Protein AF-A0A1C3W3A7-F1 (afdb_monomer_lite)

Organism: NCBI:txid108015

Structure (mmCIF, N/CA/C/O backbone):
data_AF-A0A1C3W3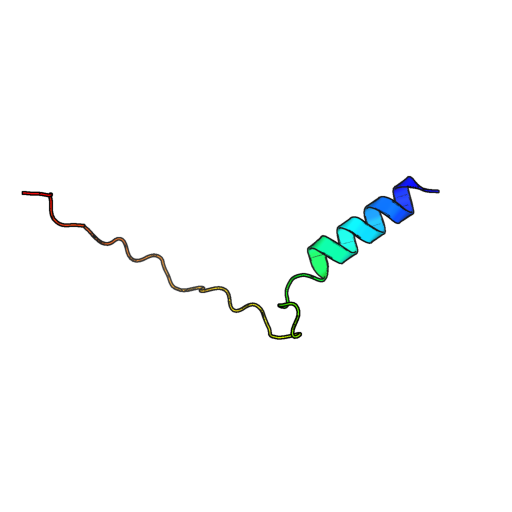A7-F1
#
_entry.id   AF-A0A1C3W3A7-F1
#
loop_
_atom_site.group_PDB
_atom_site.id
_atom_site.type_symbol
_atom_site.label_atom_id
_atom_site.label_alt_id
_atom_site.label_comp_id
_atom_site.label_asym_id
_atom_site.label_entity_id
_atom_site.label_seq_id
_atom_site.pdbx_PDB_ins_code
_atom_site.Cartn_x
_atom_site.Cartn_y
_atom_site.Cartn_z
_atom_site.occupancy
_atom_site.B_iso_or_equiv
_atom_site.auth_seq_id
_atom_site.auth_comp_id
_atom_site.auth_asym_id
_atom_site.auth_atom_id
_atom_site.pdbx_PDB_model_num
ATOM 1 N N . MET A 1 1 ? 15.082 4.328 -27.489 1.0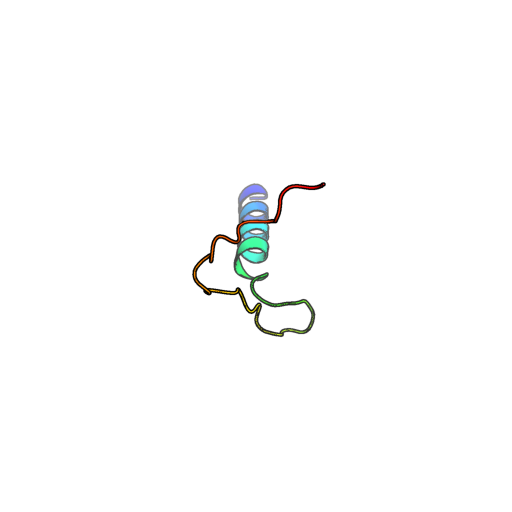0 60.16 1 MET A N 1
ATOM 2 C CA . MET A 1 1 ? 13.949 4.037 -26.580 1.00 60.16 1 MET A CA 1
ATOM 3 C C . MET A 1 1 ? 14.446 3.878 -25.142 1.00 60.16 1 MET A C 1
ATOM 5 O O . MET A 1 1 ? 14.492 2.777 -24.606 1.00 60.16 1 MET A O 1
ATOM 9 N N . LEU A 1 2 ? 14.900 4.981 -24.537 1.00 80.19 2 LEU A N 1
ATOM 10 C CA . LEU A 1 2 ? 15.417 5.001 -23.159 1.00 80.19 2 LEU A CA 1
ATOM 11 C C . LEU A 1 2 ? 14.326 5.421 -22.164 1.00 80.19 2 LEU A C 1
ATOM 13 O O . LEU A 1 2 ? 14.180 4.803 -21.115 1.00 80.19 2 LEU A O 1
ATOM 17 N N . ALA A 1 3 ? 13.511 6.408 -22.546 1.00 83.06 3 ALA A N 1
ATOM 18 C CA . ALA A 1 3 ? 12.380 6.883 -21.755 1.00 83.06 3 ALA A CA 1
ATOM 19 C C . ALA A 1 3 ? 11.366 5.766 -21.457 1.00 83.06 3 ALA A C 1
ATOM 21 O O . ALA A 1 3 ? 10.991 5.574 -20.308 1.00 83.06 3 ALA A O 1
ATOM 22 N N . GLU A 1 4 ? 10.991 4.967 -22.459 1.00 85.06 4 GLU A N 1
ATOM 23 C CA . GLU A 1 4 ? 10.065 3.834 -22.287 1.00 85.06 4 GLU A CA 1
ATOM 24 C C . GLU A 1 4 ? 10.560 2.822 -21.243 1.00 85.06 4 GLU A C 1
ATOM 26 O O . GLU A 1 4 ? 9.799 2.396 -20.378 1.00 85.06 4 GLU A O 1
ATOM 31 N N . LYS A 1 5 ? 11.857 2.485 -21.260 1.00 82.75 5 LYS A N 1
ATOM 32 C CA . LYS A 1 5 ? 12.461 1.585 -20.265 1.00 82.75 5 LYS A CA 1
ATOM 33 C C . LYS A 1 5 ? 12.493 2.215 -18.870 1.00 82.75 5 LYS A C 1
ATOM 35 O O . LYS A 1 5 ? 12.266 1.513 -17.891 1.00 82.75 5 LYS A O 1
ATOM 40 N N . PHE A 1 6 ? 12.740 3.522 -18.775 1.00 85.81 6 PHE A N 1
ATOM 41 C CA . PHE A 1 6 ? 12.726 4.249 -17.504 1.00 85.81 6 PHE A CA 1
ATOM 42 C C . PHE A 1 6 ? 11.330 4.253 -16.867 1.00 85.81 6 PHE A C 1
ATOM 44 O O . PHE A 1 6 ? 11.191 3.914 -15.693 1.00 85.81 6 PHE A O 1
ATOM 51 N N . PHE A 1 7 ? 10.284 4.538 -17.649 1.00 90.69 7 PHE A N 1
ATOM 52 C CA . PHE A 1 7 ? 8.901 4.488 -17.167 1.00 90.69 7 PHE A CA 1
ATOM 53 C C . PHE A 1 7 ? 8.462 3.071 -16.778 1.00 90.69 7 PHE A C 1
ATOM 55 O O . PHE A 1 7 ? 7.805 2.913 -15.753 1.00 90.69 7 PHE A O 1
ATOM 62 N N . LEU A 1 8 ? 8.889 2.040 -17.514 1.00 88.00 8 LEU A N 1
ATOM 63 C CA . LEU A 1 8 ? 8.643 0.637 -17.150 1.00 88.00 8 LEU A CA 1
ATOM 64 C C . LEU A 1 8 ? 9.285 0.251 -15.808 1.00 88.00 8 LEU A C 1
ATOM 66 O O . LEU A 1 8 ? 8.668 -0.441 -14.998 1.00 88.00 8 LEU A O 1
ATOM 70 N N . VAL A 1 9 ? 10.511 0.711 -15.540 1.00 86.88 9 VAL A N 1
ATOM 71 C CA . VAL A 1 9 ? 11.184 0.476 -14.251 1.00 86.88 9 VAL A CA 1
ATOM 72 C C . VAL A 1 9 ? 10.457 1.196 -13.115 1.00 86.88 9 VAL A C 1
ATOM 74 O O . VAL A 1 9 ? 10.224 0.594 -12.067 1.00 86.88 9 VAL A O 1
ATOM 77 N N . LEU A 1 10 ? 10.049 2.452 -13.321 1.00 86.56 10 LEU A N 1
ATOM 78 C CA . LEU A 1 10 ? 9.264 3.196 -12.332 1.00 86.56 10 LEU A CA 1
ATOM 79 C C . LEU A 1 10 ? 7.929 2.512 -12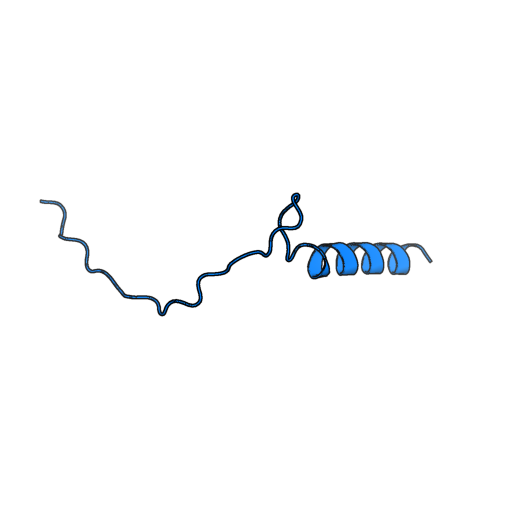.035 1.00 86.56 10 LEU A C 1
ATOM 81 O O . LEU A 1 10 ? 7.559 2.364 -10.872 1.00 86.56 10 LEU A O 1
ATOM 85 N N . GLU A 1 11 ? 7.224 2.054 -13.067 1.00 83.38 11 GLU A N 1
ATOM 86 C CA . GLU A 1 11 ? 5.965 1.339 -12.903 1.00 83.38 11 GLU A CA 1
ATOM 87 C C . GLU A 1 11 ? 6.153 0.035 -12.113 1.00 83.38 11 GLU A C 1
ATOM 89 O O . GLU A 1 11 ? 5.383 -0.244 -11.191 1.00 83.38 11 GLU A O 1
ATOM 94 N N . SER A 1 12 ? 7.209 -0.722 -12.414 1.00 81.56 12 SER A N 1
ATOM 95 C CA . SER A 1 12 ? 7.566 -1.944 -11.688 1.00 81.56 12 SER A CA 1
ATOM 96 C C . SER A 1 12 ? 7.879 -1.674 -10.212 1.00 81.56 12 SER A C 1
ATOM 98 O O . SER A 1 12 ? 7.379 -2.381 -9.339 1.00 81.56 12 SER A O 1
ATOM 100 N N . LEU A 1 13 ? 8.620 -0.606 -9.899 1.00 78.94 13 LEU A N 1
ATOM 101 C CA . LEU A 1 13 ? 8.930 -0.212 -8.518 1.00 78.94 13 LEU A CA 1
ATOM 102 C C . LEU A 1 13 ? 7.679 0.225 -7.742 1.00 78.94 13 LEU A C 1
ATOM 104 O O . LEU A 1 13 ? 7.479 -0.189 -6.600 1.00 78.94 13 LEU A O 1
ATOM 108 N N . ILE A 1 14 ? 6.814 1.032 -8.364 1.00 81.25 14 ILE A N 1
ATOM 109 C CA . ILE A 1 14 ? 5.579 1.532 -7.741 1.00 81.25 14 ILE A CA 1
ATOM 110 C C . ILE A 1 14 ? 4.583 0.389 -7.496 1.00 81.25 14 ILE A C 1
ATOM 112 O O . ILE A 1 14 ? 3.903 0.370 -6.467 1.00 81.25 14 ILE A O 1
ATOM 116 N N . ARG A 1 15 ? 4.479 -0.571 -8.424 1.00 73.25 15 ARG A N 1
ATOM 117 C CA . ARG A 1 15 ? 3.522 -1.687 -8.333 1.00 73.25 15 ARG A CA 1
ATOM 118 C C . ARG A 1 15 ? 4.056 -2.875 -7.530 1.00 73.25 15 ARG A C 1
ATOM 120 O O . ARG A 1 15 ? 3.272 -3.51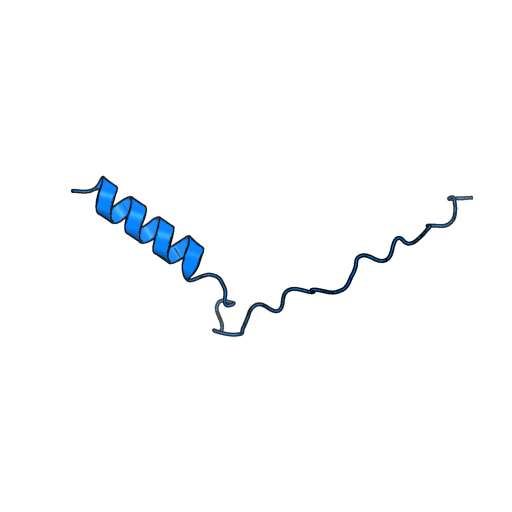3 -6.831 1.00 73.25 15 ARG A O 1
ATOM 127 N N . GLY A 1 16 ? 5.354 -3.156 -7.614 1.00 67.94 16 GLY A N 1
ATOM 128 C CA . GLY A 1 16 ? 6.006 -4.304 -6.979 1.00 67.94 16 GLY A CA 1
ATOM 129 C C . GLY A 1 16 ? 6.246 -4.136 -5.479 1.00 67.94 16 GLY A C 1
ATOM 130 O O . GLY A 1 16 ? 6.213 -5.115 -4.744 1.00 67.94 16 GLY A O 1
ATOM 131 N N . ASN A 1 17 ? 6.400 -2.904 -4.984 1.00 62.78 17 ASN A N 1
ATOM 132 C CA . ASN A 1 17 ? 6.724 -2.621 -3.577 1.00 62.78 17 ASN A CA 1
ATOM 133 C C . ASN A 1 17 ? 5.502 -2.639 -2.627 1.00 62.78 17 ASN A C 1
ATOM 135 O O . ASN A 1 17 ? 5.395 -1.851 -1.685 1.00 62.78 17 ASN A O 1
ATOM 139 N N . ARG A 1 18 ? 4.528 -3.517 -2.890 1.00 64.75 18 ARG A N 1
ATOM 140 C CA . ARG A 1 18 ? 3.388 -3.762 -1.984 1.00 64.75 18 ARG A CA 1
ATOM 141 C C . ARG A 1 18 ? 3.690 -4.829 -0.924 1.00 64.75 18 ARG A C 1
ATOM 143 O O . ARG A 1 18 ? 2.834 -5.123 -0.094 1.00 64.75 18 ARG A O 1
ATOM 150 N N . THR A 1 19 ? 4.901 -5.367 -0.935 1.00 65.19 19 THR A N 1
ATOM 151 C CA . THR A 1 19 ? 5.429 -6.387 -0.024 1.00 65.19 19 THR A CA 1
ATOM 152 C C . THR A 1 19 ? 6.734 -5.888 0.583 1.00 65.19 19 THR A C 1
ATOM 154 O O . THR A 1 19 ? 7.485 -5.166 -0.070 1.00 65.19 19 THR A O 1
ATOM 157 N N . TYR A 1 20 ? 6.992 -6.242 1.837 1.00 68.88 20 TYR A N 1
ATOM 158 C CA . TYR A 1 20 ? 8.257 -5.941 2.504 1.00 68.88 20 TYR A CA 1
ATOM 159 C C . TYR A 1 20 ? 9.428 -6.693 1.824 1.00 68.88 20 TYR A C 1
ATOM 161 O O . TYR A 1 20 ? 9.190 -7.627 1.055 1.00 68.88 20 TYR A O 1
ATOM 169 N N . PRO A 1 21 ? 10.700 -6.313 2.074 1.00 71.50 21 PRO A N 1
ATOM 170 C CA . PRO A 1 21 ? 11.876 -6.949 1.455 1.00 71.50 21 PRO A CA 1
ATOM 171 C C . PRO A 1 21 ? 12.014 -8.456 1.728 1.00 71.50 21 PRO A C 1
ATOM 173 O O . PRO A 1 21 ? 12.738 -9.147 1.019 1.00 71.50 21 PRO A O 1
ATOM 176 N N . ASP A 1 22 ? 11.326 -8.956 2.753 1.00 76.62 22 ASP A N 1
ATOM 177 C CA . ASP A 1 22 ? 11.223 -10.368 3.131 1.00 76.62 22 ASP A CA 1
ATOM 178 C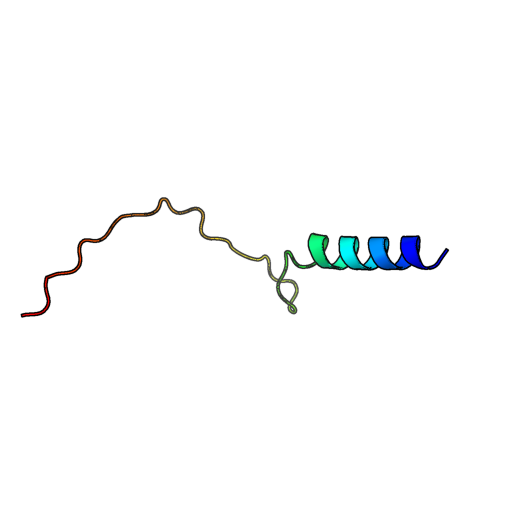 C . ASP A 1 22 ? 10.087 -11.115 2.397 1.00 76.62 22 ASP A C 1
ATOM 180 O O . ASP A 1 22 ? 9.850 -12.294 2.652 1.00 76.62 22 ASP A O 1
ATOM 184 N N . GLY A 1 23 ? 9.372 -10.441 1.490 1.00 72.56 23 GLY A N 1
ATOM 185 C CA . GLY A 1 23 ? 8.219 -10.981 0.772 1.00 72.56 23 GLY A CA 1
ATOM 186 C C . GLY A 1 23 ? 6.929 -11.012 1.594 1.00 72.56 23 GLY A C 1
ATOM 187 O O . GLY A 1 23 ? 5.901 -11.466 1.087 1.00 72.56 23 GLY A O 1
ATOM 188 N N . SER A 1 24 ? 6.939 -10.520 2.836 1.00 73.38 24 SER A N 1
ATOM 189 C CA . SER A 1 24 ? 5.735 -10.487 3.661 1.00 73.38 24 SER A CA 1
ATOM 190 C C . SER A 1 24 ? 4.735 -9.442 3.138 1.00 73.38 24 SER A C 1
ATOM 192 O O . SER A 1 24 ? 5.122 -8.377 2.630 1.00 73.38 24 SER A O 1
ATOM 194 N N . PRO A 1 25 ? 3.422 -9.731 3.210 1.00 75.81 25 PRO A N 1
ATOM 195 C CA . PRO A 1 25 ? 2.401 -8.799 2.762 1.00 75.81 25 PRO A CA 1
ATOM 196 C C . PRO A 1 25 ? 2.428 -7.533 3.617 1.00 75.81 25 PRO A C 1
ATOM 198 O O . PRO A 1 25 ? 2.470 -7.590 4.848 1.00 75.81 25 PRO A O 1
ATOM 201 N N . ARG A 1 26 ? 2.344 -6.366 2.972 1.00 72.94 26 ARG A N 1
ATOM 202 C CA . ARG A 1 26 ? 2.199 -5.106 3.697 1.00 72.94 26 ARG A CA 1
ATOM 203 C C . ARG A 1 26 ? 0.791 -5.000 4.278 1.00 72.94 26 ARG A C 1
ATOM 205 O O . ARG A 1 26 ? -0.158 -4.688 3.561 1.00 72.94 26 ARG A O 1
ATOM 212 N N . VAL A 1 27 ? 0.654 -5.232 5.583 1.00 75.62 27 VAL A N 1
ATOM 213 C CA . VAL A 1 27 ? -0.620 -5.061 6.294 1.00 75.62 27 VAL A CA 1
ATOM 214 C C . VAL A 1 27 ? -0.859 -3.570 6.530 1.00 75.62 27 VAL A C 1
ATOM 216 O O . VAL A 1 27 ? -0.156 -2.924 7.303 1.00 75.62 27 VAL A O 1
ATOM 219 N N . ILE A 1 28 ? -1.848 -3.008 5.837 1.00 78.06 28 ILE A N 1
ATOM 220 C CA . ILE A 1 28 ? -2.312 -1.635 6.053 1.00 78.06 28 ILE A CA 1
ATOM 221 C C . ILE A 1 28 ? -3.510 -1.702 6.997 1.00 78.06 28 ILE A C 1
ATOM 223 O O . ILE A 1 28 ? -4.465 -2.429 6.727 1.00 78.06 28 ILE A O 1
ATOM 227 N N . SER A 1 29 ? -3.472 -0.946 8.096 1.00 77.56 29 SER A N 1
ATOM 228 C CA . SER A 1 29 ? -4.630 -0.830 8.983 1.00 77.56 29 SER A CA 1
ATOM 229 C C . SER A 1 29 ? -5.780 -0.154 8.237 1.00 77.56 29 SER A C 1
ATOM 231 O O . SER A 1 29 ? -5.682 1.014 7.864 1.00 77.56 29 SER A O 1
ATOM 233 N N . THR A 1 30 ? -6.871 -0.888 8.025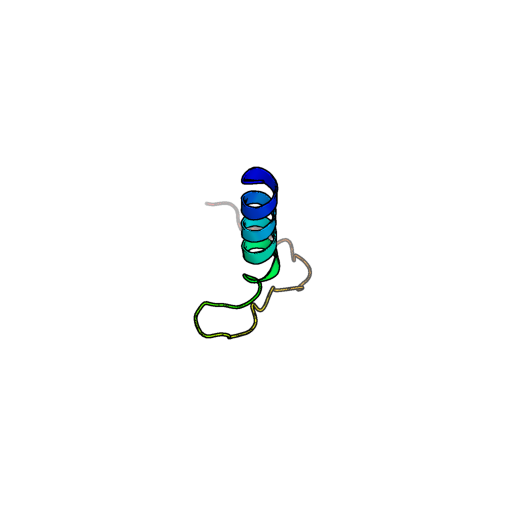 1.00 83.81 30 THR A N 1
ATOM 234 C CA . THR A 1 30 ? -8.144 -0.356 7.514 1.00 83.81 30 THR A CA 1
ATOM 235 C C . THR A 1 30 ? -9.086 0.042 8.650 1.00 83.81 30 THR A C 1
ATOM 237 O O . THR A 1 30 ? -10.278 0.240 8.419 1.00 83.81 30 THR A O 1
ATOM 240 N N . SER A 1 31 ? -8.582 0.103 9.889 1.00 85.62 31 SER A N 1
ATOM 241 C CA . SER A 1 31 ? -9.385 0.493 11.043 1.00 85.62 31 SER A CA 1
ATOM 242 C C . SER A 1 31 ? -9.953 1.897 10.830 1.00 85.62 31 SER A C 1
ATOM 244 O O . SER A 1 31 ? -9.207 2.793 10.421 1.00 85.62 31 SER A O 1
ATOM 246 N N . PRO A 1 32 ? -11.235 2.129 11.159 1.00 85.94 32 PRO A N 1
ATOM 247 C CA . PRO A 1 32 ? -11.776 3.476 11.174 1.00 85.94 32 PRO A CA 1
ATOM 248 C C . PRO A 1 32 ? -10.971 4.343 12.147 1.00 85.94 32 PRO A C 1
ATOM 250 O O . PRO A 1 32 ? -10.560 3.890 13.220 1.00 85.94 32 PRO A O 1
ATOM 253 N N . HIS A 1 33 ? -10.724 5.590 11.752 1.00 84.38 33 HIS A N 1
ATOM 254 C CA . HIS A 1 33 ? -10.064 6.560 12.612 1.00 84.38 33 HIS A CA 1
ATOM 255 C C . HIS A 1 33 ? -10.973 6.879 13.804 1.00 84.38 33 HIS A C 1
ATOM 257 O O . HIS A 1 33 ? -12.075 7.396 13.620 1.00 84.38 33 HIS A O 1
ATOM 263 N N . VAL A 1 34 ? -10.512 6.578 15.019 1.00 85.88 34 VAL A N 1
ATOM 264 C CA . VAL A 1 34 ? -11.217 6.937 16.253 1.00 85.88 34 VAL A CA 1
ATOM 265 C C . VAL A 1 34 ? -10.588 8.220 16.800 1.00 85.88 34 VAL A C 1
ATOM 267 O O . VAL A 1 34 ? -9.437 8.181 17.241 1.00 85.88 34 VAL A O 1
ATOM 270 N N . PRO A 1 35 ? -11.294 9.363 16.774 1.00 84.88 35 PRO A N 1
ATOM 271 C CA . PRO A 1 35 ? -10.764 10.602 17.320 1.00 84.88 35 PRO A CA 1
ATOM 272 C C . PRO A 1 35 ? -10.649 10.486 18.844 1.00 84.88 35 PRO A C 1
ATOM 274 O O . PRO A 1 35 ? -11.646 10.300 19.543 1.00 84.88 35 PRO A O 1
ATOM 277 N N . VAL A 1 36 ? -9.432 10.618 19.370 1.00 86.56 36 VAL A N 1
ATOM 278 C CA . VAL A 1 36 ? -9.173 10.643 20.815 1.00 86.56 36 VAL A CA 1
ATOM 279 C C . VAL A 1 36 ? -9.017 12.093 21.262 1.00 86.56 36 VAL A C 1
ATOM 281 O O . VAL A 1 36 ? -8.211 12.838 20.709 1.00 86.56 36 VAL A O 1
ATOM 284 N N . ARG A 1 37 ? -9.783 12.507 22.279 1.00 88.38 37 ARG A N 1
ATOM 285 C CA . ARG A 1 37 ? -9.567 13.795 22.952 1.00 88.38 37 ARG A CA 1
ATOM 286 C C . ARG A 1 37 ? -8.469 13.621 23.993 1.00 88.38 37 ARG A C 1
ATOM 288 O O . ARG A 1 37 ? -8.661 12.900 24.968 1.00 88.38 37 ARG A O 1
ATOM 295 N N . LEU A 1 38 ? -7.330 14.270 23.776 1.00 85.56 38 LEU A N 1
ATOM 296 C CA . LEU A 1 38 ? -6.267 14.327 24.775 1.00 85.56 38 LEU A CA 1
ATOM 297 C C . LEU A 1 38 ? -6.682 15.282 25.908 1.00 85.56 38 LEU A C 1
ATOM 299 O O . LEU A 1 38 ? -7.305 16.312 25.630 1.00 85.56 38 LEU A O 1
ATOM 303 N N . PRO A 1 39 ? -6.375 14.961 27.177 1.00 86.38 39 PRO A N 1
ATOM 304 C CA . PRO A 1 39 ? -6.593 15.894 28.273 1.00 86.38 39 PRO A CA 1
ATOM 305 C C . PRO A 1 39 ? -5.740 17.150 28.058 1.00 86.38 39 PRO A C 1
ATOM 307 O O . PRO A 1 39 ? -4.607 17.060 27.582 1.00 86.38 39 PRO A O 1
ATOM 310 N N . SER A 1 40 ? -6.281 18.322 28.408 1.00 84.06 40 SER A N 1
ATOM 311 C CA . SER A 1 40 ? -5.489 19.555 28.430 1.00 84.06 40 SER A CA 1
ATOM 312 C C . SER A 1 40 ? -4.295 19.349 29.355 1.00 84.06 40 SER A C 1
ATOM 314 O O . SER A 1 40 ? -4.471 18.869 30.478 1.00 84.06 40 SER A O 1
ATOM 316 N N . ALA A 1 41 ? -3.097 19.711 28.893 1.00 78.00 41 ALA A N 1
ATOM 317 C CA . ALA A 1 41 ? -1.954 19.839 29.785 1.00 78.00 41 ALA A CA 1
ATOM 318 C C . ALA A 1 41 ? -2.345 20.800 30.923 1.00 78.00 41 ALA A C 1
ATOM 320 O O . ALA A 1 41 ? -2.982 21.828 30.666 1.00 78.00 41 ALA A O 1
ATOM 321 N N . LYS A 1 42 ? -2.068 20.385 32.160 1.00 64.69 42 LYS A N 1
ATOM 322 C CA . LYS A 1 42 ? -2.353 21.148 33.376 1.00 64.69 42 LYS A CA 1
ATOM 323 C C . LYS A 1 42 ? -1.286 22.210 33.601 1.00 64.69 42 LYS A C 1
ATOM 325 O O . LYS A 1 42 ? -0.112 21.908 33.295 1.00 64.69 42 LYS A O 1
#

Sequence (42 aa):
MLAEKFFLVLESLIRGNRTYPDGSPRVISTSPHVPVRLPSAK

Foldseek 3Di:
DVVVVVVVVVVCCVVVPCADPVRHGDDDDPDPDDDDDDDPDD

Secondary structure (DSSP, 8-state):
--HHHHHHHHHHHHHHTTB-TTS-B-----PPP----PPPP-

Radius of gyration: 19.78 Å; chains: 1; bounding box: 27×32×60 Å

pLDDT: mean 78.93, std 7.94, range [60.16, 90.69]